Protein AF-A0AA44WGE4-F1 (afdb_monomer_lite)

Organism: Verticillium dahliae (NCBI:txid27337)

Structure (mmCIF, N/CA/C/O backbone):
data_AF-A0AA44WGE4-F1
#
_entry.id   AF-A0AA44WGE4-F1
#
loop_
_atom_site.group_PDB
_atom_site.id
_atom_site.type_symbol
_atom_site.label_atom_id
_atom_site.label_alt_id
_atom_site.label_comp_id
_atom_site.label_asym_id
_atom_site.label_entity_id
_atom_site.label_seq_id
_atom_site.pdbx_PDB_ins_code
_atom_site.Cartn_x
_atom_site.Cartn_y
_atom_site.Cartn_z
_atom_site.occupancy
_atom_site.B_iso_or_equiv
_atom_site.auth_seq_id
_atom_site.auth_comp_id
_atom_site.auth_asym_id
_atom_site.auth_atom_id
_atom_site.pdbx_PDB_model_num
ATOM 1 N N . MET A 1 1 ? -0.525 -17.887 0.443 1.00 53.25 1 MET A N 1
ATOM 2 C CA . MET A 1 1 ? -1.508 -17.579 1.507 1.00 53.25 1 MET A CA 1
ATOM 3 C C . MET A 1 1 ? -0.716 -17.236 2.748 1.00 53.25 1 MET A C 1
ATOM 5 O O . MET A 1 1 ? 0.138 -18.030 3.117 1.00 53.25 1 MET A O 1
ATOM 9 N N . THR A 1 2 ? -0.933 -16.069 3.345 1.00 62.81 2 THR A N 1
ATOM 10 C CA . THR A 1 2 ? -0.217 -15.693 4.570 1.00 62.81 2 THR A CA 1
ATOM 11 C C . THR A 1 2 ? -0.998 -16.221 5.766 1.00 62.81 2 THR A C 1
ATOM 13 O O . THR A 1 2 ? -2.194 -15.951 5.873 1.00 62.81 2 THR A O 1
ATOM 16 N N . LEU A 1 3 ? -0.349 -17.006 6.631 1.00 69.12 3 LEU A N 1
ATOM 17 C CA . LEU A 1 3 ? -0.968 -17.453 7.879 1.00 69.12 3 LEU A CA 1
ATOM 18 C C . LEU A 1 3 ? -1.162 -16.258 8.826 1.00 69.12 3 LEU A C 1
ATOM 20 O O . LEU A 1 3 ? -0.353 -15.327 8.782 1.00 69.12 3 LEU A O 1
ATOM 24 N N . PRO A 1 4 ? -2.189 -16.278 9.692 1.00 75.25 4 PRO A N 1
ATOM 25 C CA . PRO A 1 4 ? -2.360 -15.252 10.710 1.00 75.25 4 PRO A CA 1
ATOM 26 C C . PRO A 1 4 ? -1.107 -15.161 11.590 1.00 75.25 4 PRO A C 1
ATOM 28 O O . PRO A 1 4 ? -0.595 -16.170 12.075 1.00 75.25 4 PRO A O 1
ATOM 31 N N . THR A 1 5 ? -0.582 -13.950 11.759 1.00 76.81 5 THR A N 1
ATOM 32 C CA . THR A 1 5 ? 0.632 -13.689 12.543 1.00 76.81 5 THR A CA 1
ATOM 33 C C . THR A 1 5 ? 0.557 -12.301 13.188 1.00 76.81 5 THR A C 1
ATOM 35 O O . THR A 1 5 ? -0.025 -11.389 12.589 1.00 76.81 5 THR A O 1
ATOM 38 N N . PRO A 1 6 ? 1.135 -12.099 14.390 1.00 82.31 6 PRO A N 1
ATOM 39 C CA . PRO A 1 6 ? 1.102 -10.812 15.086 1.00 82.31 6 PRO A CA 1
ATOM 40 C C . PRO A 1 6 ? 1.763 -9.657 14.328 1.00 82.31 6 PRO A C 1
ATOM 42 O O . PRO A 1 6 ? 1.478 -8.503 14.636 1.00 82.31 6 PRO A O 1
ATOM 45 N N . VAL A 1 7 ? 2.614 -9.936 13.331 1.00 82.44 7 VAL A N 1
ATOM 46 C CA . VAL A 1 7 ? 3.314 -8.890 12.558 1.00 82.44 7 VAL A CA 1
ATOM 47 C C . VAL A 1 7 ? 2.356 -7.969 11.790 1.00 82.44 7 VAL A C 1
ATOM 49 O O . VAL A 1 7 ? 2.739 -6.869 11.413 1.00 82.44 7 VAL A O 1
ATOM 52 N N . TRP A 1 8 ? 1.100 -8.391 11.604 1.00 84.69 8 TRP A N 1
ATOM 53 C CA . TRP A 1 8 ? 0.052 -7.615 10.935 1.00 84.69 8 TRP A CA 1
ATOM 54 C C . TRP A 1 8 ? -0.768 -6.724 11.874 1.00 84.69 8 TRP A C 1
ATOM 56 O O . TRP A 1 8 ? -1.658 -6.021 11.411 1.00 84.69 8 TRP A O 1
ATOM 66 N N . THR A 1 9 ? -0.505 -6.745 13.184 1.00 90.06 9 THR A N 1
ATOM 67 C CA . THR A 1 9 ? -1.271 -5.946 14.164 1.00 90.06 9 THR A CA 1
ATOM 68 C C . THR A 1 9 ? -1.012 -4.447 14.039 1.00 90.06 9 THR A C 1
ATOM 70 O O . THR A 1 9 ? -1.901 -3.635 14.301 1.00 90.06 9 THR A O 1
ATOM 73 N N . ILE A 1 10 ? 0.197 -4.068 13.621 1.00 90.94 10 ILE A N 1
ATOM 74 C CA . ILE A 1 10 ? 0.582 -2.675 13.416 1.00 90.94 10 ILE A CA 1
ATOM 75 C C . ILE A 1 10 ? 0.548 -2.388 11.911 1.00 90.94 10 ILE A C 1
ATOM 77 O O . ILE A 1 10 ? 1.253 -3.059 11.154 1.00 90.94 10 ILE A O 1
ATOM 81 N N . PRO A 1 11 ? -0.230 -1.390 11.454 1.00 91.19 11 PRO A N 1
ATOM 82 C CA . PRO A 1 11 ? -0.271 -1.042 10.043 1.00 91.19 11 PRO A CA 1
ATOM 83 C C . PRO A 1 11 ? 1.064 -0.457 9.580 1.00 91.19 11 PRO A C 1
ATOM 85 O O . PRO A 1 11 ? 1.607 0.481 10.169 1.00 91.19 11 PRO A O 1
ATOM 88 N N . ARG A 1 12 ? 1.557 -0.992 8.469 1.00 89.75 12 ARG A N 1
ATOM 89 C CA . ARG A 1 12 ? 2.721 -0.514 7.722 1.00 89.75 12 ARG A CA 1
ATOM 90 C C . ARG A 1 12 ? 2.271 0.460 6.644 1.00 89.75 12 ARG A C 1
ATOM 92 O O . ARG A 1 12 ? 2.024 0.079 5.498 1.00 89.75 12 ARG A O 1
ATOM 99 N N . TRP A 1 13 ? 2.037 1.702 7.042 1.00 90.25 13 TRP A N 1
ATOM 100 C CA . TRP A 1 13 ? 1.604 2.738 6.113 1.00 90.25 13 TRP A CA 1
ATOM 101 C C . TRP A 1 13 ? 2.736 3.144 5.180 1.00 90.25 13 TRP A C 1
ATOM 103 O O . TRP A 1 13 ? 3.809 3.530 5.636 1.00 90.25 13 TRP A O 1
ATOM 113 N N . HIS A 1 14 ? 2.475 3.102 3.879 1.00 89.06 14 HIS A N 1
ATOM 114 C CA . HIS A 1 14 ? 3.438 3.508 2.867 1.00 89.06 14 HIS A CA 1
ATOM 115 C C . HIS A 1 14 ? 2.746 4.079 1.625 1.00 89.06 14 HIS A C 1
ATOM 117 O O . HIS A 1 14 ? 1.541 3.912 1.411 1.00 89.06 14 HIS A O 1
ATOM 123 N N . MET A 1 15 ? 3.541 4.760 0.801 1.00 89.31 15 MET A N 1
ATOM 124 C CA . MET A 1 15 ? 3.219 5.065 -0.591 1.00 89.31 15 MET A CA 1
ATOM 125 C C . MET A 1 15 ? 4.117 4.215 -1.475 1.00 89.31 15 MET A C 1
ATOM 127 O O . MET A 1 15 ? 5.302 4.052 -1.181 1.00 89.31 15 MET A O 1
ATOM 131 N N . ASP A 1 16 ? 3.571 3.697 -2.570 1.00 87.88 16 ASP A N 1
ATOM 132 C CA . ASP A 1 16 ? 4.404 2.992 -3.534 1.00 87.88 16 ASP A CA 1
ATOM 133 C C . ASP A 1 16 ? 5.381 3.962 -4.193 1.00 87.88 16 ASP A C 1
ATOM 135 O O . ASP A 1 16 ? 4.994 4.943 -4.841 1.00 87.88 16 ASP A O 1
ATOM 139 N N . GLY A 1 17 ? 6.663 3.630 -4.080 1.00 86.00 17 GLY A N 1
ATOM 140 C CA . GLY A 1 17 ? 7.691 4.209 -4.926 1.00 86.00 17 GLY A CA 1
ATOM 141 C C . GLY A 1 17 ? 7.518 3.799 -6.389 1.00 86.00 17 GLY A C 1
ATOM 142 O O . GLY A 1 17 ? 6.564 3.132 -6.791 1.00 86.00 17 GLY A O 1
ATOM 143 N N . ARG A 1 18 ? 8.484 4.188 -7.216 1.00 85.31 18 ARG A N 1
ATOM 144 C CA . ARG A 1 18 ? 8.553 3.712 -8.598 1.00 85.31 18 ARG A CA 1
ATOM 145 C C . ARG A 1 18 ? 8.657 2.181 -8.619 1.00 85.31 18 ARG A C 1
ATOM 147 O O . ARG A 1 18 ? 9.541 1.625 -7.977 1.00 85.31 18 ARG A O 1
ATOM 154 N N . MET A 1 19 ? 7.763 1.516 -9.357 1.00 84.88 19 MET A N 1
ATOM 155 C CA . MET A 1 19 ? 7.695 0.045 -9.397 1.00 84.88 19 MET A CA 1
ATOM 156 C C . MET A 1 19 ? 8.486 -0.574 -10.554 1.00 84.88 19 MET A C 1
ATOM 158 O O . MET A 1 19 ? 8.932 -1.711 -10.434 1.00 84.88 19 MET A O 1
ATOM 162 N N . LEU A 1 20 ? 8.620 0.159 -11.660 1.00 84.56 20 LEU A N 1
ATOM 163 C CA . LEU A 1 20 ? 9.415 -0.174 -12.843 1.00 84.56 20 LEU A CA 1
ATOM 164 C C . LEU A 1 20 ? 9.764 1.120 -13.590 1.00 84.56 20 LEU A C 1
ATOM 166 O O . LEU A 1 20 ? 9.090 2.142 -13.407 1.00 84.56 20 LEU A O 1
ATOM 170 N N . ASP A 1 21 ? 10.787 1.085 -14.436 1.00 77.69 21 ASP A N 1
ATOM 171 C CA . ASP A 1 21 ? 11.102 2.188 -15.342 1.00 77.69 21 ASP A CA 1
ATOM 172 C C . ASP A 1 21 ? 10.300 2.042 -16.642 1.00 77.69 21 ASP A C 1
ATOM 174 O O . ASP A 1 21 ? 10.646 1.245 -17.509 1.00 77.69 21 ASP A O 1
ATOM 178 N N . CYS A 1 22 ? 9.205 2.804 -16.798 1.00 72.06 22 CYS A N 1
ATOM 179 C CA . CYS A 1 22 ? 8.486 2.815 -18.078 1.00 72.06 22 CYS A CA 1
ATOM 180 C C . CYS A 1 22 ? 9.134 3.773 -19.080 1.00 72.06 22 CYS A C 1
ATOM 182 O O . CYS A 1 22 ? 9.416 4.931 -18.775 1.00 72.06 22 CYS A O 1
ATOM 184 N N . SER A 1 23 ? 9.212 3.323 -20.331 1.00 70.00 23 SER A N 1
ATOM 185 C CA . SER A 1 23 ? 9.530 4.130 -21.520 1.00 70.00 23 SER A CA 1
ATOM 186 C C . SER A 1 23 ? 8.274 4.697 -22.210 1.00 70.00 23 SER A C 1
ATOM 188 O O . SER A 1 23 ? 8.227 4.874 -23.429 1.00 70.00 23 SER A O 1
ATOM 190 N N . CYS A 1 24 ? 7.206 4.924 -21.446 1.00 69.56 24 CYS A N 1
ATOM 191 C CA . CYS A 1 24 ? 5.893 5.282 -21.963 1.00 69.56 24 CYS A CA 1
ATOM 192 C C . CYS A 1 24 ? 5.938 6.657 -22.658 1.00 69.56 24 CYS A C 1
ATOM 194 O O . CYS A 1 24 ? 6.311 7.643 -22.026 1.00 69.56 24 CYS A O 1
ATOM 196 N N . PRO A 1 25 ? 5.511 6.768 -23.930 1.00 59.94 25 PRO A N 1
ATOM 197 C CA . PRO A 1 25 ? 5.615 8.017 -24.688 1.00 59.94 25 PRO A CA 1
ATOM 198 C C . PRO A 1 25 ? 4.597 9.090 -24.268 1.00 59.94 25 PRO A C 1
ATOM 200 O O . PRO A 1 25 ? 4.698 10.226 -24.723 1.00 59.94 25 PRO A O 1
ATOM 203 N N . SER A 1 26 ? 3.616 8.757 -23.418 1.00 60.59 26 SER A N 1
ATOM 204 C CA . SER A 1 26 ? 2.636 9.713 -22.893 1.00 60.59 26 SER A CA 1
ATOM 205 C C . SER A 1 26 ? 2.666 9.744 -21.360 1.00 60.59 26 SER A C 1
ATOM 207 O O . SER A 1 26 ? 2.270 8.762 -20.733 1.00 60.59 26 SER A O 1
ATOM 209 N N . PRO A 1 27 ? 3.071 10.868 -20.743 1.00 59.81 27 PRO A N 1
ATOM 210 C CA . PRO A 1 27 ? 3.065 11.050 -19.291 1.00 59.81 27 PRO A CA 1
ATOM 211 C C . PRO A 1 27 ? 1.670 11.374 -18.721 1.00 59.81 27 PRO A C 1
ATOM 213 O O . PRO A 1 27 ? 1.547 11.675 -17.539 1.00 59.81 27 PRO A O 1
ATOM 216 N N . GLN A 1 28 ? 0.612 11.368 -19.541 1.00 60.06 28 GLN A N 1
ATOM 217 C CA . GLN A 1 28 ? -0.703 11.895 -19.145 1.00 60.06 28 GLN A CA 1
ATOM 218 C C . GLN A 1 28 ? -1.479 10.990 -18.179 1.00 60.06 28 GLN A C 1
ATOM 220 O O . GLN A 1 28 ? -2.387 11.470 -17.504 1.00 60.06 28 GLN A O 1
ATOM 225 N N . LEU A 1 29 ? -1.146 9.698 -18.097 1.00 68.38 29 LEU A N 1
ATOM 226 C CA . LEU A 1 29 ? -1.759 8.786 -17.134 1.00 68.38 29 LEU A CA 1
ATOM 227 C C . LEU A 1 29 ? -0.696 8.290 -16.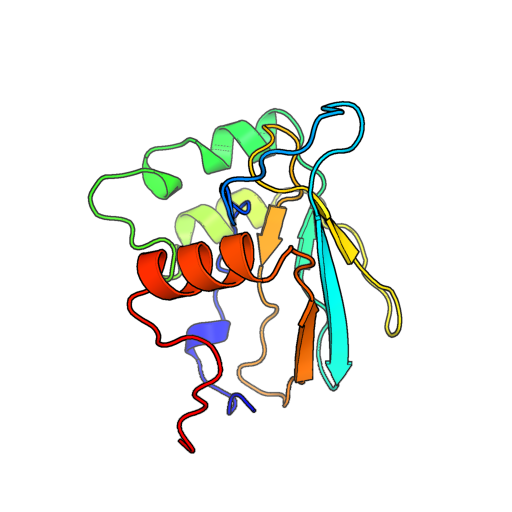155 1.00 68.38 29 LEU A C 1
ATOM 229 O O . LEU A 1 29 ? 0.277 7.675 -16.594 1.00 68.38 29 LEU A O 1
ATOM 233 N N . PRO A 1 30 ? -0.878 8.509 -14.839 1.00 76.00 30 PRO A N 1
ATOM 234 C CA . PRO A 1 30 ? 0.041 7.961 -13.866 1.00 76.00 30 PRO A CA 1
ATOM 235 C C . PRO A 1 30 ? -0.049 6.442 -13.926 1.00 76.00 30 PRO A C 1
ATOM 237 O O . PRO A 1 30 ? -1.145 5.861 -13.947 1.00 76.00 30 PRO A O 1
ATOM 240 N N . HIS A 1 31 ? 1.119 5.811 -13.937 1.00 86.19 31 HIS A N 1
ATOM 241 C CA . HIS A 1 31 ? 1.214 4.375 -13.798 1.00 86.19 31 HIS A CA 1
ATOM 242 C C . HIS A 1 31 ? 0.503 3.905 -12.546 1.00 86.19 31 HIS A C 1
ATOM 244 O O . HIS A 1 31 ? 0.445 4.622 -11.546 1.00 86.19 31 HIS A O 1
ATOM 250 N N . SER A 1 32 ? -0.072 2.708 -12.604 1.00 91.00 32 SER A N 1
ATOM 251 C CA . SER A 1 32 ? -0.821 2.189 -11.474 1.00 91.00 32 SER A CA 1
ATOM 252 C C . SER A 1 32 ? -0.679 0.688 -11.315 1.00 91.00 32 SER A C 1
ATOM 254 O O . SER A 1 32 ? -0.529 -0.038 -12.298 1.00 91.00 32 SER A O 1
ATOM 256 N N . LYS A 1 33 ? -0.778 0.236 -10.066 1.00 93.06 33 LYS A N 1
ATOM 257 C CA . LYS A 1 33 ? -1.150 -1.139 -9.734 1.00 93.06 33 LYS A CA 1
ATOM 258 C C . LYS A 1 33 ? -2.617 -1.160 -9.314 1.00 93.06 33 LYS A C 1
ATOM 260 O O . LYS A 1 33 ? -3.150 -0.166 -8.816 1.00 93.06 33 LYS A O 1
ATOM 265 N N . TYR A 1 34 ? -3.266 -2.290 -9.521 1.00 95.12 34 TYR A N 1
ATOM 266 C CA . TYR A 1 34 ? -4.644 -2.520 -9.109 1.00 95.12 34 TYR A CA 1
ATOM 267 C C . TYR A 1 34 ? -4.645 -3.577 -8.031 1.00 95.12 34 TYR A C 1
ATOM 269 O O . TYR A 1 34 ? -3.982 -4.598 -8.188 1.00 95.12 34 TYR A O 1
ATOM 277 N N . ALA A 1 35 ? -5.373 -3.354 -6.948 1.00 95.12 35 ALA A N 1
ATOM 278 C CA . ALA A 1 35 ? -5.420 -4.331 -5.882 1.00 95.12 35 ALA A CA 1
ATOM 279 C C . ALA A 1 35 ? -6.814 -4.483 -5.297 1.00 95.12 35 ALA A C 1
ATOM 281 O O . ALA A 1 35 ? -7.605 -3.542 -5.277 1.00 95.12 35 ALA A O 1
ATOM 282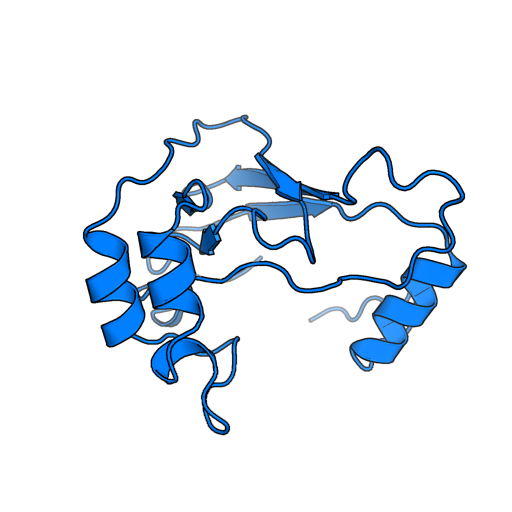 N N . PHE A 1 36 ? -7.101 -5.685 -4.819 1.00 95.31 36 PHE A N 1
ATOM 283 C CA . PHE A 1 36 ? -8.366 -6.024 -4.186 1.00 95.31 36 PHE A CA 1
ATOM 284 C C . PHE A 1 36 ? -8.183 -7.207 -3.235 1.00 95.31 36 PHE A C 1
ATOM 286 O O . PHE A 1 36 ? -7.236 -7.992 -3.348 1.00 95.31 36 PHE A O 1
ATOM 293 N N . THR A 1 37 ? -9.105 -7.329 -2.286 1.00 93.69 37 THR A N 1
ATOM 294 C CA . THR A 1 37 ? -9.163 -8.456 -1.355 1.00 93.69 37 THR A CA 1
ATOM 295 C C . THR A 1 37 ? -10.303 -9.380 -1.772 1.00 93.69 37 THR A C 1
ATOM 297 O O . THR A 1 37 ? -11.439 -8.936 -1.910 1.00 93.69 37 THR A O 1
ATOM 300 N N . ILE A 1 38 ? -10.004 -10.667 -1.961 1.00 93.06 38 ILE A N 1
ATOM 301 C CA . ILE A 1 38 ? -11.015 -11.705 -2.229 1.00 93.06 38 ILE A CA 1
ATOM 302 C C . ILE A 1 38 ? -11.607 -12.233 -0.920 1.00 93.06 38 ILE A C 1
ATOM 304 O O . ILE A 1 38 ? -12.809 -12.464 -0.828 1.00 93.06 38 ILE A O 1
ATOM 308 N N . LEU A 1 39 ? -10.755 -12.452 0.084 1.00 91.81 39 LEU A N 1
ATOM 309 C CA . LEU A 1 39 ? -11.123 -13.033 1.374 1.00 91.81 39 LEU A CA 1
ATOM 310 C C . LEU A 1 39 ? -10.443 -12.261 2.502 1.00 91.81 39 LEU A C 1
ATOM 312 O O . LEU A 1 39 ? -9.260 -11.936 2.385 1.00 91.81 39 LEU A O 1
ATOM 316 N N . GLY A 1 40 ? -11.164 -12.044 3.602 1.00 91.06 40 GLY A N 1
ATOM 317 C CA . GLY A 1 40 ? -10.652 -11.367 4.791 1.00 91.06 40 GLY A CA 1
ATOM 318 C C . GLY A 1 40 ? -10.781 -9.841 4.719 1.00 91.06 40 GLY A C 1
ATOM 319 O O . GLY A 1 40 ? -11.498 -9.319 3.865 1.00 91.06 40 GLY A O 1
ATOM 320 N N . PRO A 1 41 ? -10.114 -9.115 5.629 1.00 92.31 41 PRO A N 1
ATOM 321 C CA . PRO A 1 41 ? -10.243 -7.666 5.722 1.00 92.31 41 PRO A CA 1
ATOM 322 C C . PRO A 1 41 ? -9.645 -6.928 4.509 1.00 92.31 41 PRO A C 1
ATOM 324 O O . PRO A 1 41 ? -8.605 -7.310 3.948 1.00 92.31 41 PRO A O 1
ATOM 327 N N . SER A 1 42 ? -10.311 -5.843 4.108 1.00 93.94 42 SER A N 1
ATOM 328 C CA . SER A 1 42 ? -9.889 -4.966 3.012 1.00 93.94 42 SER A CA 1
ATOM 329 C C . SER A 1 42 ? -8.572 -4.255 3.320 1.00 93.94 42 SER A C 1
ATOM 331 O O . SER A 1 42 ? -8.252 -3.970 4.472 1.00 93.94 42 SER A O 1
ATOM 333 N N . THR A 1 43 ? -7.802 -3.953 2.272 1.00 94.38 43 THR A N 1
ATOM 334 C CA . THR A 1 43 ? -6.650 -3.044 2.373 1.00 94.38 43 THR A CA 1
ATOM 335 C C . THR A 1 43 ? -7.090 -1.703 2.953 1.00 94.38 43 THR A C 1
ATOM 337 O O . THR A 1 43 ? -8.104 -1.151 2.525 1.00 94.38 43 THR A O 1
ATOM 340 N N . ARG A 1 44 ? -6.314 -1.179 3.901 1.00 95.06 44 ARG A N 1
ATOM 341 C CA . ARG A 1 44 ? -6.518 0.155 4.465 1.00 95.06 44 ARG A CA 1
ATOM 342 C C . ARG A 1 44 ? -5.949 1.185 3.507 1.00 95.06 44 ARG A C 1
ATOM 344 O O . ARG A 1 44 ? -4.846 0.997 2.992 1.00 95.06 44 ARG A O 1
ATOM 351 N N . ALA A 1 45 ? -6.692 2.252 3.251 1.00 94.62 45 ALA A N 1
ATOM 352 C CA . ALA A 1 45 ? -6.307 3.260 2.276 1.00 94.62 45 ALA A CA 1
ATOM 353 C C . ALA A 1 45 ? -6.661 4.660 2.766 1.00 94.62 45 ALA A C 1
ATOM 355 O O . ALA A 1 45 ? -7.646 4.862 3.472 1.00 94.62 45 ALA A O 1
ATOM 356 N N . MET A 1 46 ? -5.860 5.637 2.361 1.00 93.56 46 MET A N 1
ATOM 357 C CA . MET A 1 46 ? -6.067 7.046 2.655 1.00 93.56 46 MET A CA 1
ATOM 358 C C . MET A 1 46 ? -5.725 7.863 1.417 1.00 93.56 46 MET A C 1
ATOM 360 O O . MET A 1 46 ? -4.746 7.585 0.719 1.00 93.56 46 MET A O 1
ATOM 364 N N . SER A 1 47 ? -6.511 8.904 1.159 1.00 86.94 47 SER A N 1
ATOM 365 C CA . SER A 1 47 ? -6.136 9.897 0.158 1.00 86.94 47 SER A CA 1
ATOM 366 C C . SER A 1 47 ? -4.948 10.702 0.667 1.00 86.94 47 SER A C 1
ATOM 368 O O . SER A 1 47 ? -4.963 11.205 1.796 1.00 86.94 47 SER A O 1
ATOM 370 N N . THR A 1 48 ? -3.938 10.871 -0.178 1.00 84.25 48 THR A N 1
ATOM 371 C CA . THR A 1 48 ? -2.796 11.718 0.152 1.00 84.25 48 THR A CA 1
ATOM 372 C C . THR A 1 48 ? -3.247 13.171 0.214 1.00 84.25 48 THR A C 1
ATOM 374 O O . THR A 1 48 ? -3.807 13.719 -0.732 1.00 84.25 48 THR A O 1
ATOM 377 N N . ASN A 1 49 ? -3.027 13.794 1.367 1.00 88.00 49 ASN A N 1
ATOM 378 C CA . ASN A 1 49 ? -3.217 15.222 1.593 1.00 88.00 49 ASN A CA 1
ATOM 379 C C . ASN A 1 49 ? -1.928 15.800 2.203 1.00 88.00 49 ASN A C 1
ATOM 381 O O . ASN A 1 49 ? -1.080 15.025 2.653 1.00 88.00 49 ASN A O 1
ATOM 385 N N . PRO A 1 50 ? -1.756 17.134 2.254 1.00 89.94 50 PRO A N 1
ATOM 386 C CA . PRO A 1 50 ? -0.506 17.734 2.718 1.00 89.94 50 PRO A CA 1
ATOM 387 C C . PRO A 1 50 ? -0.059 17.274 4.111 1.00 89.94 50 PRO A C 1
ATOM 389 O O . PRO A 1 50 ? 1.134 17.094 4.333 1.00 89.94 50 PRO A O 1
ATOM 392 N N . ALA A 1 51 ? -0.996 17.041 5.035 1.00 90.50 51 ALA A N 1
ATOM 393 C CA . ALA A 1 51 ? -0.668 16.602 6.387 1.00 90.50 51 ALA A CA 1
ATOM 394 C C . ALA A 1 51 ? -0.207 15.136 6.411 1.00 90.50 51 ALA A C 1
ATOM 396 O O . ALA A 1 51 ? 0.845 14.839 6.967 1.00 90.50 51 ALA A O 1
ATOM 397 N N . VAL A 1 52 ? -0.934 14.245 5.730 1.00 90.75 52 VAL A N 1
ATOM 398 C CA . VAL A 1 52 ? -0.559 12.827 5.587 1.00 90.75 52 VAL A CA 1
ATOM 399 C C . VAL A 1 52 ? 0.792 12.684 4.876 1.00 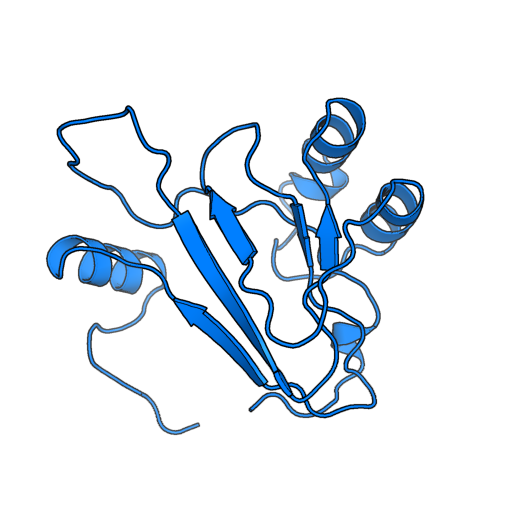90.75 52 VAL A C 1
ATOM 401 O O . VAL A 1 52 ? 1.657 11.934 5.325 1.00 90.75 52 VAL A O 1
ATOM 404 N N . HIS A 1 53 ? 1.006 13.442 3.797 1.00 88.62 53 HIS A N 1
ATOM 405 C CA . HIS A 1 53 ? 2.270 13.446 3.064 1.00 88.62 53 HIS A CA 1
ATOM 406 C C . HIS A 1 53 ? 3.425 13.935 3.945 1.00 88.62 53 HIS A C 1
ATOM 408 O O . HIS A 1 53 ? 4.480 13.308 3.979 1.00 88.62 53 HIS A O 1
ATOM 414 N N . ALA A 1 54 ? 3.234 15.026 4.695 1.00 88.19 54 ALA A N 1
ATOM 415 C CA . ALA A 1 54 ? 4.250 15.526 5.617 1.00 88.19 54 ALA A CA 1
ATOM 416 C C . ALA A 1 54 ? 4.636 14.468 6.661 1.00 88.19 54 ALA A C 1
ATOM 418 O O . ALA A 1 54 ? 5.825 14.281 6.906 1.00 88.19 54 ALA A O 1
ATOM 419 N N . THR A 1 55 ? 3.662 13.732 7.211 1.00 88.88 55 THR A N 1
ATOM 420 C CA . THR A 1 55 ? 3.905 12.623 8.144 1.00 88.88 55 THR A CA 1
ATOM 421 C C . THR A 1 55 ? 4.771 11.520 7.525 1.00 88.88 55 THR A C 1
ATOM 423 O O . THR A 1 55 ? 5.727 11.083 8.161 1.00 88.88 55 THR A O 1
ATOM 426 N N . LEU A 1 56 ? 4.500 11.126 6.276 1.00 84.25 56 LEU A N 1
ATOM 427 C CA . LEU A 1 56 ? 5.262 10.100 5.543 1.00 84.25 56 LEU A CA 1
ATOM 428 C C . LEU A 1 56 ? 6.634 10.554 5.027 1.00 84.25 56 LEU A C 1
ATOM 430 O O . LEU A 1 56 ? 7.419 9.728 4.566 1.00 84.25 56 LEU A O 1
ATOM 434 N N . MET A 1 57 ? 6.940 11.848 5.080 1.00 82.38 57 MET A N 1
ATOM 435 C CA . MET A 1 57 ? 8.264 12.370 4.725 1.00 82.38 57 MET A CA 1
ATOM 436 C C . MET A 1 57 ? 9.147 12.618 5.949 1.00 82.38 57 MET A C 1
ATOM 438 O O . MET A 1 57 ? 10.318 12.972 5.805 1.00 82.38 57 MET A O 1
ATOM 442 N N . THR A 1 58 ? 8.621 12.418 7.160 1.00 79.31 58 THR A N 1
ATOM 443 C CA . THR A 1 58 ? 9.409 12.568 8.387 1.00 79.31 58 THR A CA 1
ATOM 444 C C . THR A 1 58 ? 10.512 11.506 8.488 1.00 79.31 58 THR A C 1
ATOM 446 O O . THR A 1 58 ? 10.388 10.428 7.905 1.00 79.31 58 THR A O 1
ATOM 449 N N . PRO A 1 59 ? 11.571 11.740 9.283 1.00 66.50 59 PRO A N 1
ATOM 450 C CA . PRO A 1 59 ? 12.601 10.731 9.542 1.00 66.50 59 PRO A CA 1
ATOM 451 C C . PRO A 1 59 ? 12.066 9.420 10.143 1.00 66.50 59 PRO A C 1
ATOM 453 O O . PRO A 1 59 ? 12.738 8.400 10.050 1.00 66.50 59 PRO A O 1
ATOM 456 N N . LEU A 1 60 ? 10.859 9.424 10.728 1.00 64.06 60 LEU A N 1
ATOM 457 C CA . LEU A 1 60 ? 10.185 8.212 11.211 1.00 64.06 60 LEU A CA 1
ATOM 458 C C . LEU A 1 60 ? 9.827 7.248 10.066 1.00 64.06 60 LEU A C 1
ATOM 460 O O . LEU A 1 60 ? 9.763 6.040 10.275 1.00 64.06 60 LEU A O 1
ATOM 464 N N . SER A 1 61 ? 9.609 7.783 8.866 1.00 58.62 61 SER A N 1
ATOM 465 C CA . SER A 1 61 ? 9.287 7.055 7.633 1.00 58.62 61 SER A CA 1
ATOM 466 C C . SER A 1 61 ? 10.442 7.007 6.625 1.00 58.62 61 SER A C 1
ATOM 468 O O . SER A 1 61 ? 10.441 6.144 5.756 1.00 58.62 61 SER A O 1
ATOM 470 N N . THR A 1 62 ? 11.417 7.923 6.708 1.00 53.69 62 THR A N 1
ATOM 471 C CA . THR A 1 62 ? 12.505 8.079 5.714 1.00 53.69 62 THR A CA 1
ATOM 472 C C . THR A 1 62 ? 13.919 7.957 6.295 1.00 53.69 62 THR A C 1
ATOM 474 O O . THR A 1 62 ? 14.904 8.139 5.577 1.00 53.69 62 THR A O 1
ATOM 477 N N . GLY A 1 63 ? 14.052 7.678 7.594 1.00 47.88 63 GLY A N 1
ATOM 478 C CA . GLY A 1 63 ? 15.346 7.557 8.260 1.00 47.88 63 GLY A CA 1
ATOM 479 C C . GLY A 1 63 ? 16.181 6.393 7.718 1.00 47.88 63 GLY A C 1
ATOM 480 O O . GLY A 1 63 ? 15.648 5.353 7.347 1.00 47.88 63 GLY A O 1
ATOM 481 N N . GLN A 1 64 ? 17.510 6.543 7.746 1.00 43.47 64 GLN A N 1
ATOM 482 C CA . GLN A 1 64 ? 18.500 5.557 7.268 1.00 43.47 64 GLN A CA 1
ATOM 483 C C . GLN A 1 64 ? 18.416 4.163 7.933 1.00 43.47 64 GLN A C 1
ATOM 485 O O . GLN A 1 64 ? 19.104 3.247 7.492 1.00 43.47 64 GLN A O 1
ATOM 490 N N . CYS A 1 65 ? 17.583 3.995 8.966 1.00 39.84 65 CYS A N 1
ATOM 491 C CA . CYS A 1 65 ? 17.370 2.739 9.692 1.00 39.84 65 CYS A CA 1
ATOM 492 C C . CYS A 1 65 ? 15.931 2.198 9.590 1.00 39.84 65 CYS A C 1
ATOM 494 O O . CYS A 1 65 ? 15.635 1.181 10.212 1.00 39.84 65 CYS A O 1
ATOM 496 N N . ALA A 1 66 ? 15.025 2.876 8.878 1.00 53.75 66 ALA A N 1
ATOM 497 C CA . ALA A 1 66 ? 13.658 2.401 8.702 1.00 53.75 66 ALA A CA 1
ATOM 498 C C . ALA A 1 66 ? 13.622 1.435 7.512 1.00 53.75 66 ALA A C 1
ATOM 500 O O . ALA A 1 66 ? 13.645 1.866 6.360 1.00 53.75 66 ALA A O 1
ATOM 501 N N . ASP A 1 67 ? 13.594 0.129 7.782 1.00 61.94 67 ASP A N 1
ATOM 502 C CA . ASP A 1 67 ? 13.186 -0.830 6.757 1.00 61.94 67 ASP A CA 1
ATOM 503 C C . ASP A 1 67 ? 11.722 -0.516 6.400 1.00 61.94 67 ASP A C 1
ATOM 505 O O . ASP A 1 67 ? 10.863 -0.581 7.284 1.00 61.94 67 ASP A O 1
ATOM 509 N N . PRO A 1 68 ? 11.400 -0.157 5.144 1.00 59.38 68 PRO A N 1
ATOM 510 C CA . PRO A 1 68 ? 10.024 0.127 4.737 1.00 59.38 68 PRO A CA 1
ATOM 511 C C . PRO A 1 68 ? 9.079 -1.075 4.920 1.00 59.38 68 PRO A C 1
ATOM 513 O O . PRO A 1 68 ? 7.862 -0.913 4.851 1.00 59.38 68 PRO A O 1
ATOM 516 N N . ASN A 1 69 ? 9.619 -2.275 5.153 1.00 62.00 69 ASN A N 1
ATOM 517 C CA . ASN A 1 69 ? 8.859 -3.487 5.430 1.00 62.00 69 ASN A CA 1
ATOM 518 C C . ASN A 1 69 ? 8.585 -3.721 6.926 1.00 62.00 69 ASN A C 1
ATOM 520 O O . ASN A 1 69 ? 7.768 -4.592 7.249 1.00 62.00 69 ASN A O 1
ATOM 524 N N . GLU A 1 70 ? 9.212 -2.960 7.827 1.00 74.69 70 GLU A N 1
ATOM 525 C CA . GLU A 1 70 ? 9.023 -3.073 9.276 1.00 74.69 70 GLU A CA 1
ATOM 526 C C . GLU A 1 70 ? 7.911 -2.126 9.774 1.00 74.69 70 GLU A C 1
ATOM 528 O O . GLU A 1 70 ? 7.820 -0.968 9.355 1.00 74.69 70 GLU A O 1
ATOM 533 N N . PRO A 1 71 ? 7.029 -2.582 10.681 1.00 80.00 71 PRO A N 1
ATOM 534 C CA . PRO A 1 71 ? 6.002 -1.732 11.264 1.00 80.00 71 PRO A CA 1
ATOM 535 C C . PRO A 1 71 ? 6.583 -0.652 12.183 1.00 80.00 71 PRO A C 1
ATOM 537 O O . PRO A 1 71 ? 7.331 -0.932 13.117 1.00 80.00 71 PRO A O 1
ATOM 540 N N . ASN A 1 72 ? 6.138 0.591 11.986 1.00 87.06 72 ASN A N 1
ATOM 541 C CA . ASN A 1 72 ? 6.439 1.714 12.872 1.00 87.06 72 ASN A CA 1
ATOM 542 C C . ASN A 1 72 ? 5.179 2.121 13.659 1.00 87.06 72 ASN A C 1
ATOM 544 O O . ASN A 1 72 ? 4.263 2.748 13.122 1.00 87.06 72 ASN A O 1
ATOM 548 N N . ALA A 1 73 ? 5.140 1.772 14.949 1.00 88.62 73 ALA A N 1
ATOM 549 C CA . ALA A 1 73 ? 3.999 2.040 15.829 1.00 88.62 73 ALA A CA 1
ATOM 550 C C . ALA A 1 73 ? 3.719 3.540 16.032 1.00 88.62 73 ALA A C 1
ATOM 552 O O . ALA A 1 73 ? 2.560 3.941 16.139 1.00 88.62 73 ALA A O 1
ATOM 553 N N . GLU A 1 74 ? 4.761 4.375 16.066 1.00 89.38 74 GLU A N 1
ATOM 554 C CA . GLU A 1 74 ? 4.614 5.825 16.216 1.00 89.38 74 GLU A CA 1
ATOM 555 C C . GLU A 1 74 ? 4.000 6.437 14.954 1.00 89.38 74 GLU A C 1
ATOM 557 O O . GLU A 1 74 ? 3.010 7.169 15.033 1.00 89.38 74 GLU A O 1
ATOM 562 N N . LEU A 1 75 ? 4.514 6.056 13.779 1.00 89.25 75 LEU A N 1
ATOM 563 C CA . LEU A 1 75 ? 3.954 6.458 12.489 1.00 89.25 75 LEU A CA 1
ATOM 564 C C . LEU A 1 75 ? 2.487 6.020 12.362 1.00 89.25 75 LEU A C 1
ATOM 566 O O . LEU A 1 75 ? 1.630 6.822 11.986 1.00 89.25 75 LEU A O 1
ATOM 570 N N . ALA A 1 76 ? 2.184 4.773 12.733 1.00 91.38 76 ALA A N 1
ATOM 571 C CA . ALA A 1 76 ? 0.828 4.236 12.744 1.00 91.38 76 ALA A CA 1
ATOM 572 C C . ALA A 1 76 ? -0.115 5.040 13.651 1.00 91.38 76 ALA A C 1
ATOM 574 O O . ALA A 1 76 ? -1.231 5.357 13.240 1.00 91.38 76 ALA A O 1
ATOM 575 N N . ALA A 1 77 ? 0.329 5.411 14.856 1.00 92.44 77 ALA A N 1
ATOM 576 C CA . ALA A 1 77 ? -0.466 6.194 15.799 1.00 92.44 77 ALA A CA 1
ATOM 577 C C . ALA A 1 77 ? -0.721 7.633 15.318 1.00 92.44 77 ALA A C 1
ATOM 579 O O . ALA A 1 77 ? -1.779 8.201 15.600 1.00 92.44 77 ALA A O 1
ATOM 580 N N . ILE A 1 78 ? 0.224 8.237 14.591 1.00 92.44 78 ILE A N 1
ATOM 581 C CA . ILE A 1 78 ? 0.034 9.560 13.980 1.00 92.44 78 ILE A CA 1
ATOM 582 C C . ILE A 1 78 ? -0.968 9.461 12.825 1.00 92.44 78 ILE A C 1
ATOM 584 O O . ILE A 1 78 ? -1.934 10.225 12.794 1.00 92.44 78 ILE A O 1
ATOM 588 N N . LEU A 1 79 ? -0.781 8.500 11.915 1.00 92.69 79 LEU A N 1
ATOM 589 C CA . LEU A 1 79 ? -1.640 8.332 10.740 1.00 92.69 79 LEU A CA 1
ATOM 590 C C . LEU A 1 79 ? -3.067 7.898 11.092 1.00 92.69 79 LEU A C 1
ATOM 592 O O . LEU A 1 79 ? -4.001 8.318 10.419 1.00 92.69 79 LEU A O 1
ATOM 596 N N . ALA A 1 80 ? -3.266 7.178 12.200 1.00 93.38 80 ALA A N 1
ATOM 597 C CA . ALA A 1 80 ? -4.593 6.819 12.708 1.00 93.38 80 ALA A CA 1
ATOM 598 C C . ALA A 1 80 ? -5.486 8.030 13.059 1.00 93.38 80 ALA A C 1
ATOM 600 O O . ALA A 1 80 ? -6.691 7.872 13.241 1.00 93.38 80 ALA A O 1
ATOM 601 N N . LYS A 1 81 ? -4.920 9.242 13.164 1.00 93.69 81 LYS A N 1
ATOM 602 C CA . LYS A 1 81 ? -5.675 10.487 13.400 1.00 93.69 81 LYS A CA 1
ATOM 603 C C . LYS A 1 81 ? -6.304 11.054 12.126 1.00 93.69 81 LYS A C 1
ATOM 605 O O . LYS A 1 81 ? -7.094 11.993 12.202 1.00 93.69 81 LYS A O 1
ATOM 610 N N . HIS A 1 82 ? -5.923 10.534 10.966 1.00 93.69 82 HIS A N 1
ATOM 611 C CA . HIS A 1 82 ? -6.426 10.964 9.673 1.00 93.69 82 HIS A CA 1
ATOM 612 C C . HIS A 1 82 ? -7.519 10.010 9.180 1.00 93.69 82 HIS A C 1
ATOM 614 O O . HIS A 1 82 ? -7.560 8.837 9.540 1.00 93.69 82 HIS A O 1
ATOM 620 N N . GLN A 1 83 ? -8.423 10.523 8.346 1.00 94.00 83 GLN A N 1
ATOM 621 C CA . GLN A 1 83 ? -9.549 9.745 7.842 1.00 94.00 83 GLN A CA 1
ATOM 622 C C . GLN A 1 83 ? -9.103 8.720 6.791 1.00 94.00 83 GLN A C 1
ATOM 624 O O . GLN A 1 83 ? -8.509 9.080 5.773 1.00 94.00 83 GLN A O 1
ATOM 629 N N . GLU A 1 84 ? -9.453 7.457 7.021 1.00 94.81 84 GLU A N 1
ATOM 630 C CA . GLU A 1 84 ? -9.336 6.389 6.029 1.00 94.81 84 GLU A CA 1
ATOM 631 C C . GLU A 1 84 ? -10.490 6.421 5.027 1.00 94.81 84 GLU A C 1
ATOM 633 O O . GLU A 1 84 ? -11.621 6.801 5.338 1.00 94.81 84 GLU A O 1
ATOM 638 N N . VAL A 1 85 ? -10.189 5.986 3.808 1.00 93.25 85 VAL A N 1
ATOM 639 C CA . VAL A 1 85 ? -11.180 5.691 2.781 1.00 93.25 85 VAL A CA 1
ATOM 640 C C . VAL A 1 85 ? -11.731 4.296 3.046 1.00 93.25 85 VAL A C 1
ATOM 642 O O . VAL A 1 85 ? -10.978 3.334 3.201 1.00 93.25 85 VAL A O 1
ATOM 645 N N . THR A 1 86 ? -13.054 4.171 3.073 1.00 93.19 86 THR A N 1
ATOM 646 C CA . THR A 1 86 ? -13.712 2.870 3.190 1.00 93.19 86 THR A CA 1
ATOM 647 C C . THR A 1 86 ? -13.606 2.113 1.869 1.00 93.19 86 THR A C 1
ATOM 649 O O . THR A 1 86 ? -14.007 2.625 0.825 1.00 93.19 86 THR A O 1
ATOM 652 N N . VAL A 1 87 ? -13.062 0.896 1.926 1.00 93.00 87 VAL A N 1
ATOM 653 C CA . VAL A 1 87 ? -12.960 -0.023 0.786 1.00 93.00 87 VAL A CA 1
ATOM 654 C C . VAL A 1 87 ? -13.873 -1.213 1.043 1.00 93.00 87 VAL A C 1
ATOM 656 O O . VAL A 1 87 ? -13.562 -2.095 1.850 1.00 93.00 87 VAL A O 1
ATOM 659 N N . GLU A 1 88 ? -15.001 -1.230 0.347 1.00 90.94 88 GLU A N 1
ATOM 660 C CA . GLU A 1 88 ? -16.010 -2.275 0.477 1.00 90.94 88 GLU A CA 1
ATOM 661 C C . GLU A 1 88 ? -15.572 -3.580 -0.209 1.00 90.94 88 GLU A C 1
ATOM 663 O O . GLU A 1 88 ? -14.811 -3.553 -1.187 1.00 90.94 88 GLU A O 1
ATOM 668 N N . PRO A 1 89 ? -16.067 -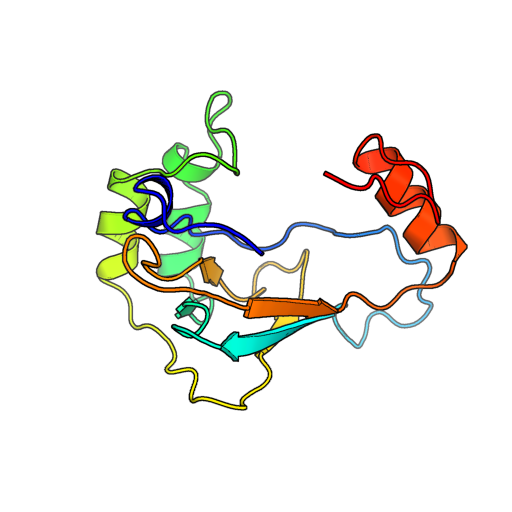4.743 0.252 1.00 86.62 89 PRO A N 1
ATOM 669 C CA . PRO A 1 89 ? -15.820 -6.017 -0.411 1.00 86.62 89 PRO A CA 1
ATOM 670 C C . PRO A 1 89 ? -16.162 -5.973 -1.907 1.00 86.62 89 PRO A C 1
ATOM 672 O O . PRO A 1 89 ? -17.226 -5.509 -2.311 1.00 86.62 89 PRO A O 1
ATOM 675 N N . GLY A 1 90 ? -15.246 -6.475 -2.737 1.00 85.50 90 GLY A N 1
ATOM 676 C CA . GLY A 1 90 ? -15.388 -6.487 -4.196 1.00 85.50 90 GLY A CA 1
ATOM 677 C C . GLY A 1 90 ? -14.953 -5.199 -4.904 1.00 85.50 90 GLY A C 1
ATOM 678 O O . GLY A 1 90 ? -14.898 -5.186 -6.134 1.00 85.50 90 GLY A O 1
ATOM 679 N N . GLN A 1 91 ? -14.597 -4.135 -4.177 1.00 94.12 91 GLN A N 1
ATOM 680 C CA . GLN A 1 91 ? -14.008 -2.947 -4.792 1.00 94.12 91 GLN A CA 1
ATOM 681 C C . GLN A 1 91 ? -12.544 -3.174 -5.181 1.00 94.12 91 GLN A C 1
ATOM 683 O O . GLN A 1 91 ? -11.781 -3.856 -4.494 1.00 94.12 91 GLN A O 1
ATOM 688 N N . ILE A 1 92 ? -12.151 -2.556 -6.295 1.00 94.94 92 ILE A N 1
ATOM 689 C CA . ILE A 1 92 ? -10.773 -2.529 -6.779 1.00 94.94 92 ILE A CA 1
ATOM 690 C C . ILE A 1 92 ? -10.189 -1.161 -6.455 1.00 94.94 92 ILE A C 1
ATOM 692 O O . ILE A 1 92 ? -10.740 -0.132 -6.846 1.00 94.94 92 ILE A O 1
ATOM 696 N N . ILE A 1 93 ? -9.043 -1.154 -5.784 1.00 93.69 93 ILE A N 1
ATOM 697 C CA . ILE A 1 93 ? -8.270 0.058 -5.544 1.00 93.69 93 ILE A CA 1
ATOM 698 C C . ILE A 1 93 ? -7.269 0.221 -6.684 1.00 93.69 93 ILE A C 1
ATOM 700 O O . ILE A 1 93 ? -6.525 -0.706 -7.013 1.00 93.69 93 ILE A O 1
ATOM 704 N N . ARG A 1 94 ? -7.225 1.417 -7.270 1.00 93.12 94 ARG A N 1
ATOM 705 C CA . ARG A 1 94 ? -6.159 1.831 -8.181 1.00 93.12 94 ARG A CA 1
ATOM 706 C C . ARG A 1 94 ? -5.133 2.640 -7.394 1.00 93.12 94 ARG A C 1
ATOM 708 O O . ARG A 1 94 ? -5.437 3.737 -6.939 1.00 93.12 94 ARG A O 1
ATOM 715 N N . PHE A 1 95 ? -3.918 2.122 -7.289 1.00 92.06 95 PHE A N 1
ATOM 716 C CA . PHE A 1 95 ? -2.787 2.822 -6.692 1.00 92.06 95 PHE A CA 1
ATOM 717 C C . PHE A 1 95 ? -1.938 3.417 -7.801 1.00 92.06 95 PHE A C 1
ATOM 719 O O . PHE A 1 95 ? -1.270 2.663 -8.512 1.00 92.06 95 PHE A O 1
ATOM 726 N N . SER A 1 96 ? -1.958 4.743 -7.969 1.00 91.38 96 SER A N 1
ATOM 727 C CA . SER A 1 96 ? -0.840 5.393 -8.651 1.00 91.38 96 SER A CA 1
ATOM 728 C C . SER A 1 96 ? 0.431 5.193 -7.833 1.00 91.38 96 SER A C 1
ATOM 730 O O . SER A 1 96 ? 0.367 5.016 -6.617 1.00 91.38 96 SER A O 1
ATOM 732 N N . TRP A 1 97 ? 1.575 5.161 -8.506 1.00 90.06 97 TRP A N 1
ATOM 733 C CA . TRP A 1 97 ? 2.859 4.955 -7.849 1.00 90.06 97 TRP A CA 1
ATOM 734 C C . TRP A 1 97 ? 3.909 5.940 -8.347 1.00 90.06 97 TRP A C 1
ATOM 736 O O . TRP A 1 97 ? 3.839 6.447 -9.472 1.00 90.06 97 TRP A O 1
ATOM 746 N N . GLY A 1 98 ? 4.885 6.236 -7.488 1.00 84.38 98 GLY A N 1
ATOM 747 C CA . GLY A 1 98 ? 5.966 7.179 -7.779 1.00 84.38 98 GLY A CA 1
ATOM 748 C C . GLY A 1 98 ? 5.524 8.636 -7.972 1.00 84.38 98 GLY A C 1
ATOM 749 O O . GLY A 1 98 ? 6.337 9.445 -8.414 1.00 84.38 98 GLY A O 1
ATOM 750 N N . GLN A 1 99 ? 4.264 8.974 -7.672 1.00 84.38 99 GLN A N 1
ATOM 751 C CA . GLN A 1 99 ? 3.742 10.345 -7.696 1.00 84.38 99 GLN A CA 1
ATOM 752 C C . GLN A 1 99 ? 3.608 10.906 -6.272 1.00 84.38 99 GLN A C 1
ATOM 754 O O . GLN A 1 99 ? 3.270 10.136 -5.368 1.00 84.38 99 GLN A O 1
ATOM 759 N N . PRO A 1 100 ? 3.789 12.222 -6.055 1.00 83.62 100 PRO A N 1
ATOM 760 C CA . PRO A 1 100 ? 3.611 12.841 -4.736 1.00 83.62 100 PRO A CA 1
ATOM 761 C C . PRO A 1 100 ? 2.202 12.687 -4.143 1.00 83.62 100 PRO A C 1
ATOM 763 O O . PRO A 1 100 ? 2.036 12.755 -2.931 1.00 83.62 100 PRO A O 1
ATOM 766 N N . ASP A 1 101 ? 1.187 12.491 -4.985 1.00 86.31 101 ASP A N 1
ATOM 767 C CA . ASP A 1 101 ? -0.215 12.299 -4.601 1.00 86.31 101 ASP A CA 1
ATOM 768 C C . ASP A 1 101 ? -0.662 10.826 -4.653 1.00 86.31 101 ASP A C 1
ATOM 770 O O . ASP A 1 101 ? -1.853 10.534 -4.529 1.00 86.31 101 ASP A O 1
ATOM 774 N N . SER A 1 102 ? 0.281 9.888 -4.815 1.00 89.38 102 SER A N 1
ATOM 775 C CA . SE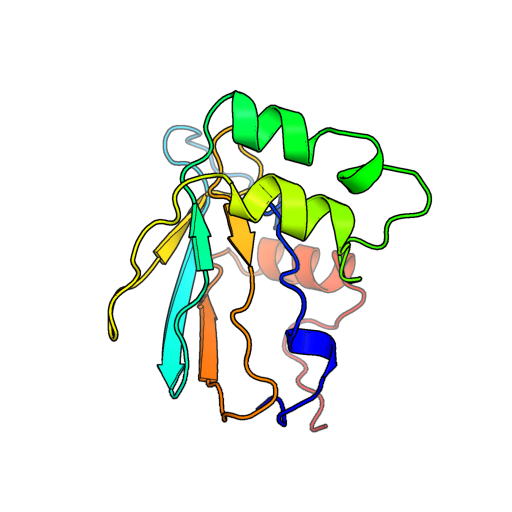R A 1 102 ? -0.004 8.446 -4.808 1.00 89.38 102 SER A CA 1
ATOM 776 C C . SER A 1 102 ? -0.718 8.044 -3.517 1.00 89.38 102 SER A C 1
ATOM 778 O O . SER A 1 102 ? -0.318 8.529 -2.458 1.00 89.38 102 SER A O 1
ATOM 780 N N . PRO A 1 103 ? -1.736 7.163 -3.548 1.00 91.44 103 PRO A N 1
ATOM 781 C CA . PRO A 1 103 ? -2.488 6.819 -2.348 1.00 91.44 103 PRO A CA 1
ATOM 782 C C . PRO A 1 103 ? -1.618 6.165 -1.272 1.00 91.44 103 PRO A C 1
ATOM 784 O O . PRO A 1 103 ? -0.790 5.291 -1.554 1.00 91.44 103 PRO A O 1
ATOM 787 N N . VAL A 1 104 ? -1.876 6.539 -0.022 1.00 92.38 104 VAL A N 1
ATOM 788 C CA . VAL A 1 104 ? -1.271 5.895 1.145 1.00 92.38 104 VAL A CA 1
ATOM 789 C C . VAL A 1 104 ? -2.071 4.654 1.485 1.00 92.38 104 VAL A C 1
ATOM 791 O O . VAL A 1 104 ? -3.302 4.698 1.541 1.00 92.38 104 VAL A O 1
ATOM 794 N N . HIS A 1 105 ? -1.391 3.540 1.723 1.00 93.56 105 HIS A N 1
ATOM 795 C CA . HIS A 1 105 ? -2.064 2.295 2.054 1.00 93.56 105 HIS A CA 1
ATOM 796 C C . HIS A 1 105 ? -1.286 1.436 3.033 1.00 93.56 105 HIS A C 1
ATOM 798 O O . HIS A 1 105 ? -0.101 1.651 3.289 1.00 93.56 105 HIS A O 1
ATOM 804 N N . SER A 1 106 ? -2.004 0.484 3.617 1.00 92.94 106 SER A N 1
ATOM 805 C CA . SER A 1 106 ? -1.455 -0.485 4.546 1.00 92.94 106 SER A CA 1
ATOM 806 C C . SER A 1 106 ? -2.278 -1.767 4.560 1.00 92.94 106 SER A C 1
ATOM 808 O O . SER A 1 106 ? -3.461 -1.788 4.200 1.00 92.94 106 SER A O 1
ATOM 810 N N . GLU A 1 107 ? -1.665 -2.858 4.998 1.00 91.38 107 GLU A N 1
ATOM 811 C CA . GLU A 1 107 ? -2.402 -4.057 5.344 1.00 91.38 107 GLU A CA 1
ATOM 812 C C . GLU A 1 107 ? -3.300 -3.818 6.575 1.00 91.38 107 GLU A C 1
ATOM 814 O O . GLU A 1 107 ? -2.935 -3.086 7.500 1.00 91.38 107 GLU A O 1
ATOM 819 N N . PRO A 1 108 ? -4.501 -4.415 6.606 1.00 92.38 108 PRO A N 1
ATOM 820 C CA . PRO A 1 108 ? -5.317 -4.446 7.811 1.00 92.38 108 PRO A CA 1
ATOM 821 C C . PRO A 1 108 ? -4.736 -5.418 8.843 1.00 92.38 108 PRO A C 1
ATOM 823 O O . PRO A 1 108 ? -3.964 -6.321 8.498 1.00 92.38 108 PRO A O 1
ATOM 826 N N . ASP A 1 109 ? -5.217 -5.313 10.084 1.00 92.12 109 ASP A N 1
ATOM 827 C CA . ASP A 1 109 ? -5.004 -6.376 11.062 1.00 92.12 109 ASP A CA 1
ATOM 828 C C . ASP A 1 109 ? -5.625 -7.682 10.550 1.00 92.12 109 ASP A C 1
ATOM 830 O O . ASP A 1 109 ? -6.837 -7.812 10.372 1.00 92.12 109 ASP A O 1
ATOM 834 N N . SER A 1 110 ? -4.750 -8.643 10.276 1.00 88.88 110 SER A N 1
ATOM 835 C CA . SER A 1 110 ? -5.080 -9.999 9.840 1.00 88.88 110 SER A CA 1
ATOM 836 C C . SER A 1 110 ? -4.440 -11.049 10.753 1.00 88.88 110 SER A C 1
ATOM 838 O O . SER A 1 110 ? -4.305 -12.214 10.389 1.00 88.88 110 SER A O 1
ATOM 840 N N . SER A 1 111 ? -4.083 -10.663 11.983 1.00 88.69 111 SER A N 1
ATOM 841 C CA . SER A 1 111 ? -3.481 -11.553 12.986 1.00 88.69 111 SER A CA 1
ATOM 842 C C . SER A 1 111 ? -4.398 -12.699 13.431 1.00 88.69 111 SER A C 1
ATOM 844 O O . SER A 1 111 ? -3.916 -13.709 13.938 1.00 88.69 111 SER A O 1
ATOM 846 N N . SER A 1 112 ? -5.708 -12.568 13.204 1.00 87.75 112 SER A N 1
ATOM 847 C CA . SER A 1 112 ? -6.742 -13.533 13.600 1.00 87.75 112 SER A CA 1
ATOM 848 C C . SER A 1 112 ? -7.610 -14.038 12.440 1.00 87.75 112 SER A C 1
ATOM 850 O O . SER A 1 112 ? -8.557 -14.791 12.666 1.00 87.75 112 SER A O 1
ATOM 852 N N . SER A 1 113 ? -7.316 -13.651 11.193 1.00 87.25 113 SER A N 1
ATOM 853 C CA . SER A 1 113 ? -8.138 -14.014 10.033 1.00 87.25 113 SER A CA 1
ATOM 854 C C . SER A 1 113 ? -7.304 -14.367 8.807 1.00 87.25 113 SER A C 1
ATOM 856 O O . SER A 1 113 ? -6.211 -13.849 8.592 1.00 87.25 113 SER A O 1
ATOM 858 N N . MET A 1 114 ? -7.837 -15.266 7.977 1.00 88.25 114 MET A N 1
ATOM 859 C CA . MET A 1 114 ? -7.251 -15.554 6.671 1.00 88.25 114 MET A CA 1
ATOM 860 C C . MET A 1 114 ? -7.502 -14.382 5.728 1.00 88.25 114 MET A C 1
ATOM 862 O O . MET A 1 114 ? -8.611 -13.846 5.680 1.00 88.25 114 MET A O 1
ATOM 866 N N . ARG A 1 115 ? -6.488 -14.026 4.936 1.00 90.06 115 ARG A N 1
ATOM 867 C CA . ARG A 1 115 ? -6.586 -12.953 3.948 1.00 90.06 115 ARG A CA 1
ATOM 868 C C . ARG A 1 115 ? -6.018 -13.383 2.600 1.00 90.06 115 ARG A C 1
ATOM 870 O O . ARG A 1 115 ? -4.895 -13.878 2.516 1.00 90.06 115 ARG A O 1
ATOM 877 N N . VAL A 1 116 ? -6.789 -13.156 1.538 1.00 91.00 116 VAL A N 1
ATOM 878 C CA . VAL A 1 116 ? -6.356 -13.331 0.145 1.00 91.00 116 VAL A CA 1
ATOM 879 C C . VAL A 1 116 ? -6.396 -11.973 -0.534 1.00 91.00 116 VAL A C 1
ATOM 881 O O . VAL A 1 116 ? -7.460 -11.472 -0.896 1.00 91.00 116 VAL A O 1
ATOM 884 N N . PHE A 1 117 ? -5.216 -11.381 -0.681 1.00 92.19 117 PHE A N 1
ATOM 885 C CA . PHE A 1 117 ? -5.005 -10.103 -1.344 1.00 92.19 117 PHE A CA 1
ATOM 886 C C . PHE A 1 117 ? -4.348 -10.324 -2.699 1.00 92.19 117 PHE A C 1
ATOM 888 O O . PHE A 1 117 ? -3.388 -11.088 -2.807 1.00 92.19 117 PHE A O 1
ATOM 895 N N . ILE A 1 118 ? -4.860 -9.641 -3.716 1.00 93.94 118 ILE A N 1
ATOM 896 C CA . ILE A 1 118 ? -4.307 -9.656 -5.064 1.00 93.94 118 ILE A CA 1
ATOM 897 C C . ILE A 1 118 ? -3.849 -8.246 -5.405 1.00 93.94 118 ILE A C 1
ATOM 899 O O . ILE A 1 118 ? -4.606 -7.292 -5.245 1.00 93.94 118 ILE A O 1
ATOM 903 N N . SER A 1 119 ? -2.623 -8.141 -5.915 1.00 93.06 119 SER A N 1
ATOM 904 C CA . SER A 1 119 ? -2.078 -6.934 -6.528 1.00 93.06 119 SER A CA 1
ATOM 905 C C . SER A 1 119 ? -1.638 -7.267 -7.948 1.00 93.06 119 SER A C 1
ATOM 907 O O . SER A 1 119 ? -0.908 -8.232 -8.168 1.00 93.06 119 SER A O 1
ATOM 909 N N . ILE A 1 120 ? -2.098 -6.473 -8.906 1.00 93.56 120 ILE A N 1
ATOM 910 C CA . ILE A 1 120 ? -1.835 -6.617 -10.332 1.00 93.56 120 ILE A CA 1
ATOM 911 C C . ILE A 1 120 ? -1.073 -5.376 -10.776 1.00 93.56 120 ILE A C 1
ATOM 913 O O . ILE A 1 120 ? -1.612 -4.266 -10.777 1.00 93.56 120 ILE A O 1
ATOM 917 N N . LEU A 1 121 ? 0.180 -5.570 -11.171 1.00 90.56 121 LEU A N 1
ATOM 918 C CA . LEU A 1 121 ? 0.978 -4.560 -11.852 1.00 90.56 121 LEU A CA 1
ATOM 919 C C . LEU A 1 121 ? 1.030 -4.912 -13.338 1.00 90.56 121 LEU A C 1
ATOM 921 O O . LEU A 1 121 ? 1.322 -6.049 -13.700 1.00 90.56 121 LEU A O 1
ATOM 925 N N . LEU A 1 122 ? 0.731 -3.935 -14.190 1.00 86.56 122 LEU A N 1
ATOM 926 C CA . LEU A 1 122 ? 0.803 -4.088 -15.639 1.00 86.56 122 LEU A CA 1
ATOM 927 C C . LEU A 1 122 ? 2.122 -3.501 -16.143 1.00 86.56 122 LEU A C 1
ATOM 929 O O . LEU A 1 122 ? 2.515 -2.415 -15.718 1.00 86.56 122 LEU A O 1
ATOM 933 N N . GLY A 1 123 ? 2.766 -4.201 -17.070 1.00 85.81 123 GLY A N 1
ATOM 934 C CA . GLY A 1 123 ? 4.009 -3.773 -17.700 1.00 85.81 123 GLY A CA 1
ATOM 935 C C . GLY A 1 123 ? 4.326 -4.626 -18.922 1.00 85.81 123 GLY A C 1
ATOM 936 O O . GLY A 1 123 ? 3.763 -5.709 -19.107 1.00 85.81 123 GLY A O 1
ATOM 937 N N . ARG A 1 124 ? 5.219 -4.127 -19.774 1.00 87.38 124 ARG A N 1
ATOM 938 C CA . ARG A 1 124 ? 5.842 -4.915 -20.842 1.00 87.38 124 ARG A CA 1
ATOM 939 C C . ARG A 1 124 ? 6.781 -5.946 -20.229 1.00 87.38 124 ARG A C 1
ATOM 941 O O . ARG A 1 124 ? 7.305 -5.741 -19.142 1.00 87.38 124 ARG A O 1
ATOM 948 N N . GLU A 1 125 ? 7.060 -7.021 -20.960 1.00 89.69 125 GLU A N 1
ATOM 949 C CA . GLU A 1 125 ? 7.971 -8.070 -20.488 1.00 89.69 125 GLU A CA 1
ATOM 950 C C . GLU A 1 125 ? 9.328 -7.517 -20.024 1.00 89.69 125 GLU A C 1
ATOM 952 O O . GLU A 1 125 ? 9.772 -7.870 -18.939 1.00 89.69 125 GLU A O 1
ATOM 957 N N . ALA A 1 126 ? 9.946 -6.614 -20.795 1.00 88.56 126 ALA A N 1
ATOM 958 C CA . ALA A 1 126 ? 11.212 -5.982 -20.415 1.00 88.56 126 ALA A CA 1
ATOM 959 C C . ALA A 1 126 ? 11.118 -5.251 -19.062 1.00 88.56 126 ALA A C 1
ATOM 961 O O . ALA A 1 126 ? 11.940 -5.472 -18.185 1.00 88.56 126 ALA A O 1
ATOM 962 N N . GLU A 1 127 ? 10.052 -4.477 -18.850 1.00 88.62 127 GLU A N 1
ATOM 963 C CA . GLU A 1 127 ? 9.832 -3.732 -17.603 1.00 88.62 127 GLU A CA 1
ATOM 964 C C . GLU A 1 127 ? 9.601 -4.672 -16.409 1.00 88.62 127 GLU A C 1
ATOM 966 O O . GLU A 1 127 ? 10.014 -4.387 -15.286 1.00 88.62 127 GLU A O 1
ATOM 971 N N . LEU A 1 128 ? 8.938 -5.810 -16.641 1.00 88.44 128 LEU A N 1
ATOM 972 C CA . LEU A 1 128 ? 8.728 -6.831 -15.616 1.00 88.44 128 LEU A CA 1
ATOM 973 C C . LEU A 1 128 ? 10.017 -7.599 -15.294 1.00 88.44 128 LEU A C 1
ATOM 975 O O . LEU A 1 128 ? 10.200 -7.992 -14.144 1.00 88.44 128 LEU A O 1
ATOM 979 N N . ARG A 1 129 ? 10.907 -7.797 -16.273 1.00 90.00 129 ARG A N 1
ATOM 980 C CA . ARG A 1 129 ? 12.243 -8.375 -16.060 1.00 90.00 129 ARG A CA 1
ATOM 981 C C . ARG A 1 129 ? 13.110 -7.443 -15.216 1.00 90.00 129 ARG A C 1
ATOM 983 O O . ARG A 1 129 ? 13.597 -7.882 -14.182 1.00 90.00 129 ARG A O 1
ATOM 990 N N . ASP A 1 130 ? 13.170 -6.159 -15.562 1.00 87.62 130 ASP A N 1
ATOM 991 C CA . ASP A 1 130 ? 13.905 -5.149 -14.784 1.00 87.62 130 ASP A CA 1
ATOM 992 C C . ASP A 1 130 ? 13.396 -5.071 -13.334 1.00 87.62 130 ASP A C 1
ATOM 994 O O . ASP A 1 130 ? 14.159 -4.967 -12.374 1.00 87.62 130 ASP A O 1
ATOM 998 N N . MET A 1 131 ? 12.076 -5.165 -13.157 1.00 87.69 131 MET A N 1
ATOM 999 C CA . MET A 1 131 ? 11.440 -5.211 -11.844 1.00 87.69 131 MET A CA 1
ATOM 1000 C C . MET A 1 131 ? 11.842 -6.462 -11.037 1.00 87.69 131 MET A C 1
ATOM 1002 O O . MET A 1 131 ? 12.015 -6.370 -9.818 1.00 87.69 131 MET A O 1
ATOM 1006 N N . CYS A 1 132 ? 11.949 -7.630 -11.678 1.00 88.19 132 CYS A N 1
ATOM 1007 C CA . CYS A 1 132 ? 12.455 -8.850 -11.047 1.00 88.19 132 CYS A CA 1
ATOM 1008 C C . CYS A 1 132 ? 13.921 -8.674 -10.621 1.00 88.19 132 CYS A C 1
ATOM 1010 O O . CYS A 1 132 ? 14.237 -8.933 -9.458 1.00 88.19 132 CYS A O 1
ATOM 1012 N N . ASP A 1 133 ? 14.764 -8.126 -11.499 1.00 87.00 133 ASP A N 1
ATOM 1013 C CA . ASP A 1 133 ? 16.185 -7.876 -11.236 1.00 87.00 133 ASP A CA 1
ATOM 1014 C C . ASP A 1 133 ? 16.385 -6.915 -10.054 1.00 87.00 133 ASP A C 1
ATOM 1016 O O . ASP A 1 133 ? 17.148 -7.211 -9.132 1.00 87.00 133 ASP A O 1
ATOM 102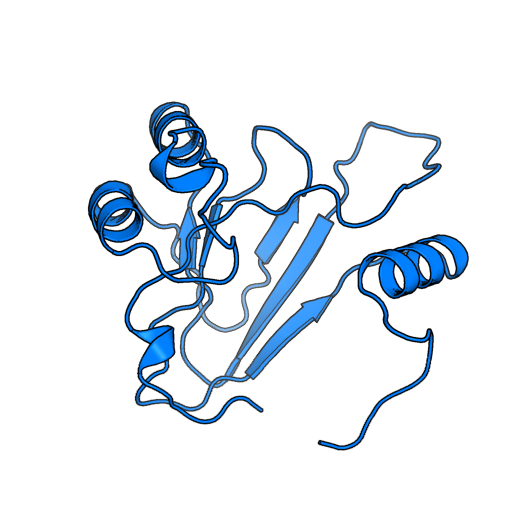0 N N . PHE A 1 134 ? 15.626 -5.811 -10.006 1.00 81.12 134 PHE A N 1
ATOM 1021 C CA . PHE A 1 134 ? 15.627 -4.855 -8.888 1.00 81.12 134 PHE A CA 1
ATOM 1022 C C . PHE A 1 134 ? 15.308 -5.511 -7.533 1.00 81.12 134 PHE A C 1
ATOM 1024 O O . PHE A 1 134 ? 15.767 -5.046 -6.490 1.00 81.12 134 PHE A O 1
ATOM 1031 N N . ARG A 1 135 ? 14.530 -6.600 -7.532 1.00 82.19 135 ARG A N 1
ATOM 1032 C CA . ARG A 1 135 ? 14.144 -7.348 -6.324 1.00 82.19 135 ARG A CA 1
ATOM 1033 C C . ARG A 1 135 ? 14.978 -8.611 -6.098 1.00 82.19 135 ARG A C 1
ATOM 1035 O O . ARG A 1 135 ? 14.652 -9.386 -5.198 1.00 82.19 135 ARG A O 1
ATOM 1042 N N . GLY A 1 136 ? 16.015 -8.839 -6.906 1.00 86.81 136 GLY A N 1
ATOM 1043 C CA . GLY A 1 136 ? 16.835 -10.049 -6.849 1.00 86.81 136 GLY A CA 1
ATOM 1044 C C . GLY A 1 136 ? 16.034 -11.331 -7.100 1.00 86.81 136 GLY A C 1
ATOM 1045 O O . GLY A 1 136 ? 16.299 -12.347 -6.464 1.00 86.81 136 GLY A O 1
ATOM 1046 N N . GLN A 1 137 ? 15.015 -11.268 -7.960 1.00 88.12 137 GLN A N 1
ATOM 1047 C CA . GLN A 1 137 ? 14.163 -12.396 -8.348 1.00 88.12 137 GLN A CA 1
ATOM 1048 C C . GLN A 1 137 ? 14.392 -12.759 -9.818 1.00 88.12 137 GLN A C 1
ATOM 1050 O O . GLN A 1 137 ? 14.750 -11.903 -10.620 1.00 88.12 137 GLN A O 1
ATOM 1055 N N . GLU A 1 138 ? 14.122 -14.009 -10.196 1.00 91.00 138 GLU A N 1
ATOM 1056 C CA . GLU A 1 138 ? 14.212 -14.457 -11.589 1.00 91.00 138 GLU A CA 1
ATOM 1057 C C . GLU A 1 138 ? 12.848 -14.363 -12.293 1.00 91.00 138 GLU A C 1
ATOM 1059 O O . GLU A 1 138 ? 11.817 -14.803 -11.777 1.00 91.00 138 GLU A O 1
ATOM 1064 N N . TYR A 1 139 ? 12.825 -13.784 -13.494 1.00 90.06 139 TYR A N 1
ATOM 1065 C CA . TYR A 1 139 ? 11.591 -13.624 -14.261 1.00 90.06 139 TYR A CA 1
ATOM 1066 C C . TYR A 1 139 ? 11.002 -14.973 -14.702 1.00 90.06 139 TYR A C 1
ATOM 1068 O O . TYR A 1 139 ? 11.665 -15.771 -15.363 1.00 90.06 139 TYR A O 1
ATOM 1076 N N . GLY A 1 140 ? 9.717 -15.192 -14.405 1.00 87.56 140 GLY A N 1
ATOM 1077 C CA . GLY A 1 140 ? 8.977 -16.392 -14.812 1.00 87.56 140 GLY A CA 1
ATOM 1078 C C . GLY A 1 140 ? 9.236 -17.629 -13.945 1.00 87.56 140 GLY A C 1
ATOM 1079 O O . GLY A 1 140 ? 8.643 -18.677 -14.208 1.00 87.56 140 GLY A O 1
ATOM 1080 N N . VAL A 1 141 ? 10.068 -17.511 -12.908 1.00 88.94 141 VAL A N 1
ATOM 1081 C CA . VAL A 1 141 ? 10.351 -18.589 -11.957 1.00 88.94 141 VAL A CA 1
ATOM 1082 C C . VAL A 1 141 ? 9.515 -18.398 -10.698 1.00 88.94 141 VAL A C 1
ATOM 1084 O O . VAL A 1 141 ? 9.465 -17.319 -10.113 1.00 88.94 141 VAL A O 1
ATOM 1087 N N . TRP A 1 142 ? 8.849 -19.471 -10.276 1.00 77.12 142 TRP A N 1
ATOM 1088 C CA . TRP A 1 142 ? 8.023 -19.500 -9.074 1.00 77.12 142 TRP A CA 1
ATOM 1089 C C . TRP A 1 142 ? 8.583 -20.570 -8.148 1.00 77.12 142 TRP A C 1
ATOM 1091 O O . TRP A 1 142 ? 8.601 -21.751 -8.500 1.00 77.12 142 TRP A O 1
ATOM 1101 N N . TYR A 1 143 ? 9.052 -20.167 -6.972 1.00 72.75 143 TYR A N 1
ATOM 1102 C CA . TYR A 1 143 ? 9.484 -21.115 -5.953 1.00 72.75 143 TYR A CA 1
ATOM 1103 C C . TYR A 1 143 ? 8.261 -21.579 -5.157 1.00 72.75 143 TYR A C 1
ATOM 1105 O O . TYR A 1 143 ? 7.520 -20.763 -4.607 1.00 72.75 143 TYR A O 1
ATOM 1113 N N . ASN A 1 144 ? 8.037 -22.892 -5.115 1.00 52.59 144 ASN A N 1
ATOM 1114 C CA . ASN A 1 144 ? 7.056 -23.489 -4.214 1.00 52.59 144 ASN A CA 1
ATOM 1115 C C . ASN A 1 144 ? 7.617 -23.408 -2.789 1.00 52.59 144 ASN A C 1
ATOM 1117 O O . ASN A 1 144 ? 8.435 -24.245 -2.413 1.00 52.59 144 ASN A O 1
ATOM 1121 N N . ASN A 1 145 ? 7.194 -22.392 -2.038 1.00 49.62 145 ASN A N 1
ATOM 1122 C CA . ASN A 1 145 ? 7.356 -22.342 -0.585 1.00 49.62 145 ASN A CA 1
ATOM 1123 C C . ASN A 1 145 ? 6.172 -23.026 0.097 1.00 49.62 145 ASN A C 1
ATOM 1125 O O . ASN A 1 145 ? 5.019 -22.678 -0.256 1.00 49.62 145 ASN A O 1
#

Foldseek 3Di:
DDDQACQQAFWLKDAAADLFDDPDPDPPDFFWKKKFWQDDDTWWWDWDDPVLLVLCPDCLNVPPPDPSSHGDNVSRVSCVVDDIDDDDHPDMDIFGYNDSRTMIITRHNCNPHDIDMDMGGDDDPVRVCRSCVVVVHHPPDDDDD

Radius of gyration: 16.02 Å; chains: 1; bounding box: 34×41×41 Å

pLDDT: mean 83.89, std 12.35, range [39.84, 95.31]

Sequence (145 aa):
MTLPTPVWTIPRWHMDGRMLDCSCPSPQLPHSKYAFTILGPSTRAMSTNPAVHATLMTPLSTGQCADPNEPNAELAAILAKHQEVTVEPGQIIRFSWGQPDSPVHSEPDSSSSMRVFISILLGREAELRDMCDFRGQEYGVWYNN

Secondary structure (DSSP, 8-state):
-BPP-GGGSS---EE----S----S-TTS--EEEEEEEESSPPEEE---HHHHHHHTSHHHHSTT--TTS--HHHHHHHTTSPPBP--TTPPEEEE-SSTTPPEEE----TTS-BEEEEEE---HHHHHHHHHHTT--TT-----